Protein AF-A0A6J5AW66-F1 (afdb_monomer)

pLDDT: mean 92.37, std 6.65, range [55.44, 98.06]

Organism: NCBI:txid1287735

Secondary structure (DSSP, 8-state):
--HHHHHHHHHHHHHHHHHHHHHHHHHHHH-TTSSSTTS--HHHHHHHHHHHHHHHTT-SSPPPPP--BTTB--

Foldseek 3Di:
DDPCVVCVVVVVVVVVCVVVVVVVVVVCVVCLCDDDQNHDLVVLVVLVVQQVVCVVVVHPDRDDHFDDDPNGTD

Structure (mmCIF, N/CA/C/O backbone):
data_AF-A0A6J5AW66-F1
#
_entry.id   AF-A0A6J5AW66-F1
#
loop_
_atom_site.group_PDB
_atom_site.id
_atom_site.type_symbol
_atom_site.label_atom_id
_atom_site.label_alt_id
_atom_site.label_comp_id
_atom_site.label_asym_id
_atom_site.label_entity_id
_atom_site.label_seq_id
_atom_site.pdbx_PDB_ins_code
_atom_site.Cartn_x
_atom_site.Cartn_y
_atom_site.Cartn_z
_atom_site.occupancy
_atom_site.B_iso_or_equiv
_atom_site.auth_seq_id
_atom_site.auth_comp_id
_atom_site.auth_asym_id
_atom_site.auth_atom_id
_atom_site.pdbx_PDB_model_num
ATOM 1 N N . MET A 1 1 ? 28.843 -7.188 -37.134 1.00 55.44 1 MET A N 1
ATOM 2 C CA . MET A 1 1 ? 28.002 -7.364 -35.942 1.00 55.44 1 MET A CA 1
ATOM 3 C C . MET A 1 1 ? 28.899 -7.503 -34.729 1.00 55.44 1 MET A C 1
ATOM 5 O O . MET A 1 1 ? 29.432 -8.583 -34.484 1.00 55.44 1 MET A O 1
ATOM 9 N N . GLY A 1 2 ? 29.170 -6.395 -34.047 1.00 76.69 2 GLY A N 1
ATOM 10 C CA . GLY A 1 2 ? 29.958 -6.395 -32.813 1.00 76.69 2 GLY A CA 1
ATOM 11 C C . GLY A 1 2 ? 29.141 -6.884 -31.615 1.00 76.69 2 GLY A C 1
ATOM 12 O O . GLY A 1 2 ? 27.916 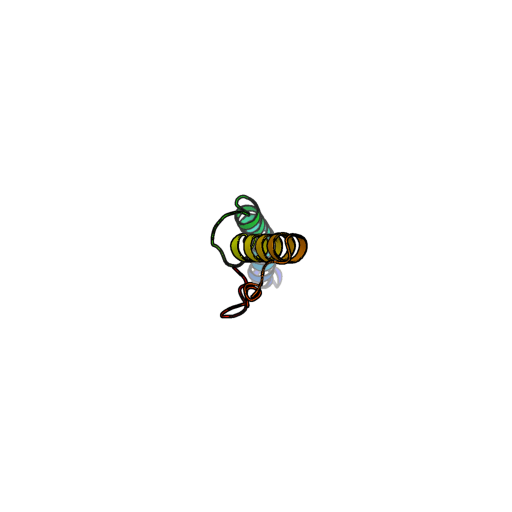-6.810 -31.613 1.00 76.69 2 GLY A O 1
ATOM 13 N N . THR A 1 3 ? 29.814 -7.333 -30.557 1.00 75.50 3 THR A N 1
ATOM 14 C CA . THR A 1 3 ? 29.212 -7.688 -29.255 1.00 75.50 3 THR A CA 1
ATOM 15 C C . THR A 1 3 ? 28.331 -6.575 -28.679 1.00 75.50 3 THR A C 1
ATOM 17 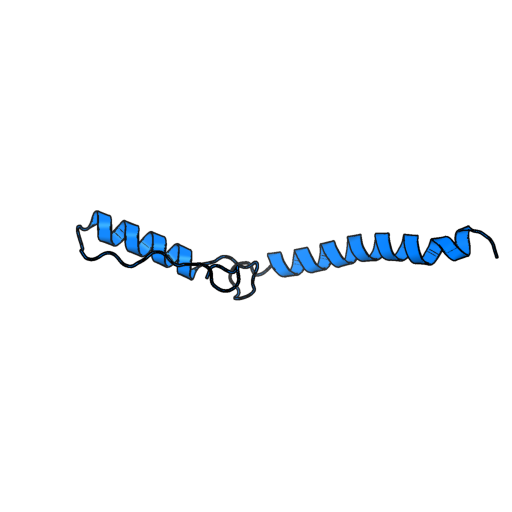O O . THR A 1 3 ? 27.352 -6.861 -27.999 1.00 75.50 3 THR A O 1
ATOM 20 N N . LEU A 1 4 ? 28.640 -5.312 -28.989 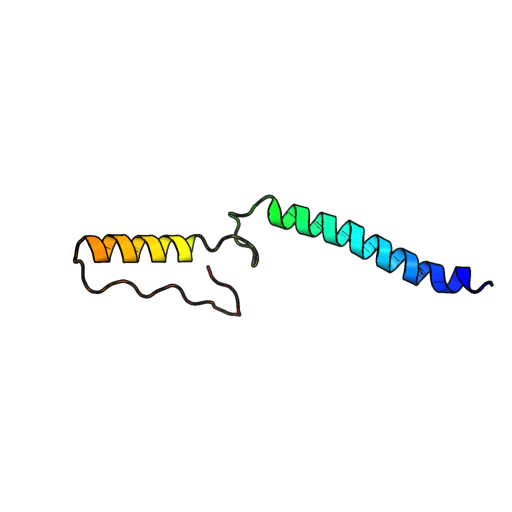1.00 74.81 4 LEU A N 1
ATOM 21 C CA . LEU A 1 4 ? 27.865 -4.149 -28.557 1.00 74.81 4 LEU A CA 1
ATOM 22 C C . LEU A 1 4 ? 26.431 -4.158 -29.109 1.00 74.81 4 LEU A C 1
ATOM 24 O O . LEU A 1 4 ? 25.507 -3.787 -28.398 1.00 74.81 4 LEU A O 1
ATOM 28 N N . GLU A 1 5 ? 26.231 -4.631 -30.341 1.00 80.25 5 GLU A N 1
ATOM 29 C CA . GLU A 1 5 ? 24.913 -4.679 -30.989 1.00 80.25 5 GLU A CA 1
ATOM 30 C C . GLU A 1 5 ? 24.001 -5.728 -30.334 1.00 80.25 5 GLU A C 1
ATOM 32 O O . GLU A 1 5 ? 22.800 -5.508 -30.208 1.00 80.25 5 GLU A O 1
ATOM 37 N N . TYR A 1 6 ? 24.576 -6.834 -29.849 1.00 86.25 6 TYR A N 1
ATOM 38 C CA . TYR A 1 6 ? 23.846 -7.871 -29.112 1.00 86.25 6 TYR A CA 1
ATOM 39 C C . TYR A 1 6 ? 23.610 -7.518 -27.638 1.00 86.25 6 TYR A C 1
ATOM 41 O O . TYR A 1 6 ? 22.631 -7.974 -27.055 1.00 86.25 6 TYR A O 1
ATOM 49 N N . LEU A 1 7 ? 24.483 -6.709 -27.028 1.00 92.75 7 LEU A N 1
ATOM 50 C CA . LEU A 1 7 ? 24.326 -6.249 -25.643 1.00 92.75 7 LEU A CA 1
ATOM 51 C C . LEU A 1 7 ? 23.419 -5.021 -25.519 1.00 92.75 7 LEU A C 1
ATOM 53 O O . LEU A 1 7 ? 22.857 -4.793 -24.449 1.00 92.75 7 LEU A O 1
ATOM 57 N N . MET A 1 8 ? 23.249 -4.254 -26.600 1.00 92.62 8 MET A N 1
ATOM 58 C CA . MET A 1 8 ? 22.424 -3.046 -26.621 1.00 92.62 8 MET A CA 1
ATOM 59 C C . MET A 1 8 ? 20.996 -3.303 -26.103 1.00 92.62 8 MET A C 1
ATOM 61 O O . MET A 1 8 ? 20.594 -2.585 -25.188 1.00 92.62 8 MET A O 1
ATOM 65 N N . PRO A 1 9 ? 20.245 -4.329 -26.570 1.00 92.75 9 PRO A N 1
ATOM 66 C CA . PRO A 1 9 ? 18.880 -4.553 -26.099 1.00 92.75 9 PRO A CA 1
ATOM 67 C C . PRO A 1 9 ? 18.825 -4.788 -24.590 1.00 92.75 9 PRO A C 1
ATOM 69 O O . PRO A 1 9 ? 17.997 -4.196 -23.917 1.00 92.75 9 PRO A O 1
ATOM 72 N N . VAL A 1 10 ? 19.760 -5.575 -24.046 1.00 94.69 10 VAL A N 1
ATOM 73 C CA . VAL A 1 10 ? 19.836 -5.854 -22.604 1.00 94.69 10 VAL A CA 1
ATOM 74 C C . VAL A 1 10 ? 20.129 -4.578 -21.817 1.00 94.69 10 VAL A C 1
ATOM 76 O O . VAL A 1 10 ? 19.442 -4.284 -20.842 1.00 94.69 10 VAL A O 1
ATOM 79 N N . ALA A 1 11 ? 21.125 -3.802 -22.251 1.00 94.00 11 ALA A N 1
ATOM 80 C CA . ALA A 1 11 ? 21.497 -2.558 -21.585 1.00 94.00 11 ALA A CA 1
ATOM 81 C C . ALA A 1 11 ? 20.341 -1.544 -21.590 1.00 94.00 11 ALA A C 1
ATOM 83 O O . ALA A 1 11 ? 20.032 -0.961 -20.551 1.00 94.00 11 ALA A O 1
ATOM 84 N N . VAL A 1 12 ? 19.661 -1.375 -22.728 1.00 95.38 12 VAL A N 1
ATOM 85 C CA . VAL A 1 12 ? 18.500 -0.480 -22.829 1.00 95.38 12 VAL A CA 1
ATOM 86 C C . VAL A 1 12 ? 17.317 -0.998 -22.023 1.00 95.38 12 VAL A C 1
ATOM 88 O O . VAL A 1 12 ? 16.666 -0.189 -21.374 1.00 95.38 12 VAL A O 1
ATOM 91 N N . THR A 1 13 ? 17.062 -2.308 -21.974 1.00 96.00 13 THR A N 1
ATOM 92 C CA . THR A 1 13 ? 16.012 -2.871 -21.111 1.00 96.00 13 THR A CA 1
ATOM 93 C C . THR A 1 13 ? 16.266 -2.567 -19.637 1.00 96.00 13 THR A C 1
ATOM 95 O O . THR A 1 13 ? 15.337 -2.159 -18.950 1.00 96.00 13 THR A O 1
ATOM 98 N N . ILE A 1 14 ? 17.503 -2.705 -19.149 1.00 96.88 14 ILE A N 1
ATOM 99 C CA . ILE A 1 14 ? 17.840 -2.405 -17.745 1.00 96.88 14 ILE A CA 1
ATOM 100 C C . ILE A 1 14 ? 17.611 -0.921 -17.434 1.00 96.88 14 ILE A C 1
ATOM 102 O O . ILE A 1 14 ? 16.995 -0.582 -16.421 1.00 96.88 14 ILE A O 1
ATOM 106 N N . ILE A 1 15 ? 18.086 -0.037 -18.315 1.00 97.00 15 ILE A N 1
ATOM 107 C CA . ILE A 1 15 ? 17.930 1.411 -18.147 1.00 97.00 15 ILE A CA 1
ATOM 108 C C . ILE A 1 15 ? 16.443 1.784 -18.196 1.00 97.00 15 ILE A C 1
ATOM 110 O O . ILE A 1 15 ? 15.951 2.436 -17.280 1.00 97.00 15 ILE A O 1
ATOM 114 N N . ALA A 1 16 ? 15.711 1.323 -19.212 1.00 97.19 16 ALA A N 1
ATOM 115 C CA . ALA A 1 16 ? 14.287 1.599 -19.371 1.00 97.19 16 ALA A CA 1
ATOM 116 C C . ALA A 1 16 ? 13.464 1.080 -18.185 1.00 97.19 16 ALA A C 1
ATOM 118 O O . ALA A 1 16 ? 12.637 1.818 -17.666 1.00 97.19 16 ALA A O 1
ATOM 119 N N . TYR A 1 17 ? 13.726 -0.144 -17.715 1.00 96.81 17 TYR A N 1
ATOM 120 C CA . TYR A 1 17 ? 13.073 -0.696 -16.527 1.00 96.81 17 TYR A CA 1
ATOM 121 C C . TYR A 1 17 ? 13.305 0.182 -15.296 1.00 96.81 17 TYR A C 1
ATOM 123 O O . TYR A 1 17 ? 12.372 0.451 -14.552 1.00 96.81 17 TYR A O 1
ATOM 131 N N . THR A 1 18 ? 14.533 0.667 -15.099 1.00 96.44 18 THR A N 1
ATOM 132 C CA . THR A 1 18 ? 14.855 1.524 -13.952 1.00 96.44 18 THR A CA 1
ATOM 133 C C . THR A 1 18 ? 14.087 2.843 -14.005 1.00 96.44 18 THR A C 1
ATOM 135 O O . THR A 1 18 ? 13.518 3.251 -12.999 1.00 96.44 18 THR A O 1
ATOM 138 N N . PHE A 1 19 ? 14.048 3.506 -15.165 1.00 96.94 19 PHE A N 1
ATOM 139 C CA . PHE A 1 19 ? 13.391 4.809 -15.291 1.00 96.94 19 PHE A CA 1
ATOM 140 C C . PHE A 1 19 ? 11.864 4.708 -15.313 1.00 96.94 19 PHE A C 1
ATOM 142 O O . PHE A 1 19 ? 11.219 5.447 -14.583 1.00 96.94 19 PHE A O 1
ATOM 149 N N . PHE A 1 20 ? 11.285 3.782 -16.081 1.00 95.94 20 PHE A N 1
ATOM 150 C CA . PHE A 1 20 ? 9.830 3.595 -16.098 1.00 95.94 20 PHE A CA 1
ATOM 151 C C . PHE A 1 20 ? 9.305 2.963 -14.811 1.00 95.94 20 PHE A C 1
ATOM 153 O O . PHE A 1 20 ? 8.210 3.290 -14.380 1.00 95.94 20 PHE A O 1
ATOM 160 N N . GLY A 1 21 ? 10.081 2.082 -14.176 1.00 93.88 21 GLY A N 1
ATOM 161 C CA . GLY A 1 21 ? 9.728 1.550 -12.863 1.00 93.88 21 GLY A CA 1
ATOM 162 C C . GLY A 1 21 ? 9.721 2.642 -11.796 1.00 93.88 21 GLY A C 1
ATOM 163 O O . GLY A 1 21 ? 8.822 2.670 -10.968 1.00 93.88 21 GLY A O 1
ATOM 164 N N . LEU A 1 22 ? 10.687 3.568 -11.833 1.00 95.62 22 LEU A N 1
ATOM 165 C CA . LEU A 1 22 ? 10.700 4.719 -10.929 1.00 95.62 22 LEU A CA 1
ATOM 166 C C . LEU A 1 22 ? 9.519 5.671 -11.178 1.00 95.62 22 LEU A C 1
ATOM 168 O O . LEU A 1 22 ? 8.968 6.185 -10.214 1.00 95.62 22 LEU A O 1
ATOM 172 N N . ASP A 1 23 ? 9.151 5.890 -12.441 1.00 94.50 23 ASP A N 1
ATOM 173 C CA . ASP A 1 23 ? 7.998 6.708 -12.849 1.00 94.50 23 ASP A CA 1
ATOM 174 C C . ASP A 1 23 ? 6.684 6.113 -12.317 1.00 94.50 23 ASP A C 1
ATOM 176 O O . ASP A 1 23 ? 5.971 6.769 -11.569 1.00 94.50 23 ASP A O 1
ATOM 180 N N . ALA A 1 24 ? 6.446 4.821 -12.570 1.00 90.31 24 ALA A N 1
ATOM 181 C CA . ALA A 1 24 ? 5.257 4.113 -12.090 1.00 90.31 24 ALA A CA 1
ATOM 182 C C . ALA A 1 24 ? 5.163 4.066 -10.554 1.00 90.31 24 ALA A C 1
ATOM 184 O O . ALA A 1 24 ? 4.086 4.234 -9.995 1.00 90.31 24 ALA A O 1
ATOM 185 N N . LEU A 1 25 ? 6.293 3.882 -9.857 1.00 89.38 25 LEU A N 1
ATOM 186 C CA . LEU A 1 25 ? 6.330 3.986 -8.393 1.00 89.38 25 LEU A CA 1
ATOM 187 C C . LEU A 1 25 ? 5.998 5.400 -7.906 1.00 89.38 25 LEU A C 1
ATOM 189 O O . LEU A 1 25 ? 5.469 5.556 -6.810 1.00 89.38 25 LEU A O 1
ATOM 193 N N . GLY A 1 26 ? 6.359 6.425 -8.679 1.00 89.88 26 GLY A N 1
ATOM 194 C CA . GLY A 1 26 ? 5.961 7.802 -8.415 1.00 89.88 26 GLY A CA 1
ATOM 195 C C . GLY A 1 26 ? 4.447 7.945 -8.478 1.00 89.88 26 GLY A C 1
ATOM 196 O O . GLY A 1 26 ? 3.861 8.382 -7.493 1.00 89.88 26 GLY A O 1
ATOM 197 N N . ASP A 1 27 ? 3.840 7.496 -9.578 1.00 87.31 27 ASP A N 1
ATOM 198 C CA . ASP A 1 27 ? 2.390 7.545 -9.798 1.00 87.31 27 ASP A CA 1
ATOM 199 C C . ASP A 1 27 ? 1.607 6.847 -8.667 1.00 87.31 27 ASP A C 1
ATOM 201 O O . ASP A 1 27 ? 0.663 7.427 -8.134 1.00 87.31 27 ASP A O 1
ATOM 205 N N . GLU A 1 28 ? 2.033 5.650 -8.235 1.00 86.50 28 GLU A N 1
ATOM 206 C CA . GLU A 1 28 ? 1.411 4.935 -7.102 1.00 86.50 28 GLU A CA 1
ATOM 207 C C . GLU A 1 28 ? 1.479 5.739 -5.786 1.00 86.50 28 GLU A C 1
ATOM 209 O O . GLU A 1 28 ? 0.571 5.684 -4.963 1.00 86.50 28 GLU A O 1
ATOM 214 N N . LEU A 1 29 ? 2.548 6.511 -5.560 1.00 87.81 29 LEU A N 1
ATOM 215 C CA . LEU A 1 29 ? 2.720 7.299 -4.333 1.00 87.81 29 LEU A CA 1
ATOM 216 C C . LEU A 1 29 ? 1.989 8.651 -4.359 1.00 87.81 29 LEU A C 1
ATOM 218 O O . LEU A 1 29 ? 1.923 9.316 -3.318 1.00 87.81 29 LEU A O 1
ATOM 222 N N . GLU A 1 30 ? 1.473 9.088 -5.511 1.00 90.62 30 GLU A N 1
ATOM 223 C CA . GLU A 1 30 ? 0.782 10.375 -5.642 1.00 90.62 30 GLU A CA 1
ATOM 224 C C . GLU A 1 30 ? -0.629 10.370 -5.029 1.00 90.62 30 GLU A C 1
ATOM 226 O O . GLU A 1 30 ? -1.057 11.411 -4.517 1.00 90.62 30 GLU A O 1
ATOM 231 N N . ASP A 1 31 ? -1.325 9.226 -5.007 1.00 89.75 31 ASP A N 1
ATOM 232 C CA . ASP A 1 31 ? -2.666 9.080 -4.412 1.00 89.75 31 ASP A CA 1
ATOM 233 C C . ASP A 1 31 ? -2.713 8.031 -3.281 1.00 89.75 31 ASP A C 1
ATOM 235 O O . ASP A 1 31 ? -3.421 7.032 -3.373 1.00 89.75 31 ASP A O 1
ATOM 239 N N . PRO A 1 32 ? -2.030 8.266 -2.142 1.00 88.06 32 PRO A N 1
ATOM 240 C CA . PRO A 1 32 ? -1.891 7.270 -1.073 1.00 88.06 32 PRO A CA 1
ATOM 241 C C . PRO A 1 32 ? -3.201 6.957 -0.328 1.00 88.06 32 PRO A C 1
ATOM 243 O O . PRO A 1 32 ? -3.209 6.151 0.605 1.00 88.06 32 PRO A O 1
ATOM 246 N N . PHE A 1 33 ? -4.295 7.648 -0.657 1.00 92.88 33 PHE A N 1
ATOM 247 C CA . PHE A 1 33 ? -5.613 7.482 -0.043 1.00 92.88 33 PHE A CA 1
ATOM 248 C C . PHE A 1 33 ? -6.625 6.830 -0.997 1.00 92.88 33 PHE A C 1
ATOM 250 O O . PHE A 1 33 ? -7.831 6.886 -0.727 1.00 92.88 33 PHE A O 1
ATOM 257 N N . GLY A 1 34 ? -6.141 6.245 -2.095 1.00 89.81 34 GLY A N 1
ATOM 258 C CA . GLY A 1 34 ? -6.930 5.486 -3.050 1.00 89.81 34 GLY A CA 1
ATOM 259 C C . GLY A 1 34 ? -7.394 4.121 -2.521 1.00 89.81 34 GLY A C 1
ATOM 260 O O . GLY A 1 34 ? -7.640 3.919 -1.328 1.00 89.81 34 GLY A O 1
ATOM 261 N N . LEU A 1 35 ? -7.605 3.186 -3.450 1.00 89.25 35 LEU A N 1
ATOM 262 C CA . LEU A 1 35 ? -8.089 1.823 -3.182 1.00 89.25 35 LEU A CA 1
ATOM 263 C C . LEU A 1 35 ? -7.206 0.738 -3.824 1.00 89.25 35 LEU A C 1
ATOM 265 O O . LEU A 1 35 ? -7.634 -0.420 -3.927 1.00 89.25 35 LEU A O 1
ATOM 269 N N . GLU A 1 36 ? -6.016 1.110 -4.285 1.00 89.38 36 GLU A N 1
ATOM 270 C CA . GLU A 1 36 ? -5.012 0.203 -4.826 1.00 89.38 36 GLU A CA 1
ATOM 271 C C . GLU A 1 36 ? -4.339 -0.612 -3.711 1.00 89.38 36 GLU A C 1
ATOM 273 O O . GLU A 1 36 ? -4.530 -0.382 -2.517 1.00 89.38 36 GLU A O 1
ATOM 278 N N . GLU A 1 37 ? -3.586 -1.644 -4.091 1.00 89.00 37 GLU A N 1
ATOM 279 C CA . GLU A 1 37 ? -3.019 -2.601 -3.130 1.00 89.00 37 GLU A CA 1
ATOM 280 C C . GLU A 1 37 ? -1.935 -1.985 -2.231 1.00 89.00 37 GLU A C 1
ATOM 282 O O . GLU A 1 37 ? -1.775 -2.424 -1.091 1.00 89.00 37 GLU A O 1
ATOM 287 N N . ASN A 1 38 ? -1.221 -0.972 -2.732 1.00 89.38 38 ASN A N 1
ATOM 288 C CA . ASN A 1 38 ? -0.150 -0.269 -2.020 1.00 89.38 38 ASN A CA 1
ATOM 289 C C . ASN A 1 38 ? -0.627 1.010 -1.308 1.00 89.38 38 ASN A C 1
ATOM 291 O O . ASN A 1 38 ? 0.179 1.672 -0.646 1.00 89.38 38 ASN A O 1
ATOM 295 N N . ASP A 1 39 ? -1.920 1.335 -1.402 1.00 92.75 39 ASP A N 1
ATOM 296 C CA . ASP A 1 39 ? -2.498 2.497 -0.733 1.00 92.75 39 ASP A CA 1
ATOM 297 C C . ASP A 1 39 ? -2.618 2.285 0.777 1.00 92.75 39 ASP A C 1
ATOM 299 O O . ASP A 1 39 ? -2.553 1.170 1.312 1.00 92.75 39 ASP A O 1
ATOM 303 N N . LEU A 1 40 ? -2.801 3.384 1.508 1.00 93.06 40 LEU A N 1
ATOM 304 C CA . LEU A 1 40 ? -2.928 3.319 2.955 1.00 93.06 40 LEU A CA 1
ATOM 305 C C . LEU A 1 40 ? -4.204 2.558 3.354 1.00 93.06 40 LEU A C 1
ATOM 307 O O . LEU A 1 40 ? -5.295 2.886 2.883 1.00 93.06 40 LEU A O 1
ATOM 311 N N . PRO A 1 41 ? -4.120 1.616 4.313 1.00 95.38 41 PRO A N 1
ATOM 312 C CA . PRO A 1 41 ? -5.268 0.844 4.775 1.00 95.38 41 PRO A CA 1
ATOM 313 C C . PRO A 1 41 ? -6.117 1.678 5.746 1.00 95.38 41 PRO A C 1
ATOM 315 O O . PRO A 1 41 ? -6.128 1.465 6.964 1.00 95.38 41 PRO A O 1
ATOM 318 N N . LEU A 1 42 ? -6.785 2.706 5.219 1.00 95.44 42 LEU A N 1
ATOM 319 C CA . LEU A 1 42 ? -7.522 3.690 6.011 1.00 95.44 42 LEU A CA 1
ATOM 320 C C . LEU A 1 42 ? -8.661 3.062 6.819 1.00 95.44 42 LEU A C 1
ATOM 322 O O . LEU A 1 42 ? -8.951 3.536 7.919 1.00 95.44 42 LEU A O 1
ATOM 326 N N . SER A 1 43 ? -9.286 1.992 6.320 1.00 93.81 43 SER A N 1
ATOM 327 C CA . SER A 1 43 ? -10.368 1.317 7.045 1.00 93.81 43 SER A CA 1
ATOM 328 C C . SER A 1 43 ? -9.810 0.514 8.219 1.00 93.81 43 SER A C 1
ATOM 330 O O . SER A 1 43 ? -10.386 0.550 9.310 1.00 93.81 43 SER A O 1
ATOM 332 N N . ALA A 1 44 ? -8.654 -0.132 8.050 1.00 96.31 44 ALA A N 1
ATOM 333 C CA . ALA A 1 44 ? -7.949 -0.804 9.136 1.00 96.31 44 ALA A CA 1
ATOM 334 C C . ALA A 1 44 ? -7.486 0.192 10.203 1.00 96.31 44 ALA A C 1
ATOM 336 O O . ALA A 1 44 ? -7.681 -0.054 11.394 1.00 96.31 44 ALA A O 1
ATOM 337 N N . LEU A 1 45 ? -6.927 1.337 9.799 1.00 96.75 45 LEU A N 1
ATOM 338 C CA . LEU A 1 45 ? -6.535 2.396 10.733 1.00 96.75 45 LEU A CA 1
ATOM 339 C C . LEU A 1 45 ? -7.747 2.955 11.487 1.00 96.75 45 LEU A C 1
ATOM 341 O O . LEU A 1 45 ? -7.693 3.111 12.707 1.00 96.75 45 LEU A O 1
ATOM 345 N N . ALA A 1 46 ? -8.863 3.191 10.793 1.00 96.75 46 ALA A N 1
ATOM 346 C CA . ALA A 1 46 ? -10.107 3.609 11.427 1.00 96.75 46 ALA A CA 1
ATOM 347 C C . ALA A 1 46 ? -10.621 2.557 12.421 1.00 96.75 46 ALA A C 1
ATOM 349 O O . ALA A 1 46 ? -11.057 2.923 13.510 1.00 96.75 46 ALA A O 1
ATOM 350 N N . ARG A 1 47 ? -10.508 1.260 12.097 1.00 97.44 47 ARG A N 1
ATOM 351 C CA . ARG A 1 47 ? -10.847 0.161 13.013 1.00 97.44 47 ARG A CA 1
ATOM 352 C C . ARG A 1 47 ? -9.959 0.154 14.257 1.00 97.44 47 ARG A C 1
ATOM 354 O O . ARG A 1 47 ? -10.466 -0.079 15.349 1.00 97.44 47 ARG A O 1
ATOM 361 N N . VAL A 1 48 ? -8.660 0.423 14.126 1.00 97.44 48 VAL A N 1
ATOM 362 C CA . VAL A 1 48 ? -7.758 0.538 15.287 1.00 97.44 48 VAL A CA 1
ATOM 363 C C . VAL A 1 48 ? -8.190 1.696 16.186 1.00 97.44 48 VAL A C 1
ATOM 365 O O . VAL A 1 48 ? -8.391 1.497 17.381 1.00 97.44 48 VAL A O 1
ATOM 368 N N . ILE A 1 49 ? -8.431 2.874 15.605 1.00 97.62 49 ILE A N 1
ATOM 369 C CA . ILE A 1 49 ? -8.891 4.053 16.353 1.00 97.62 49 ILE A CA 1
ATOM 370 C C . ILE A 1 49 ? -10.244 3.777 17.028 1.00 97.62 49 ILE A C 1
ATOM 372 O O . ILE A 1 49 ? -10.444 4.136 18.185 1.00 97.62 49 ILE A O 1
ATOM 376 N N . GLU A 1 50 ? -11.172 3.122 16.330 1.00 97.75 50 GLU A N 1
ATOM 377 C CA . GLU A 1 50 ? -12.470 2.712 16.875 1.00 97.75 50 GLU A CA 1
ATOM 378 C C . GLU A 1 50 ? -12.301 1.821 18.114 1.00 97.75 50 GL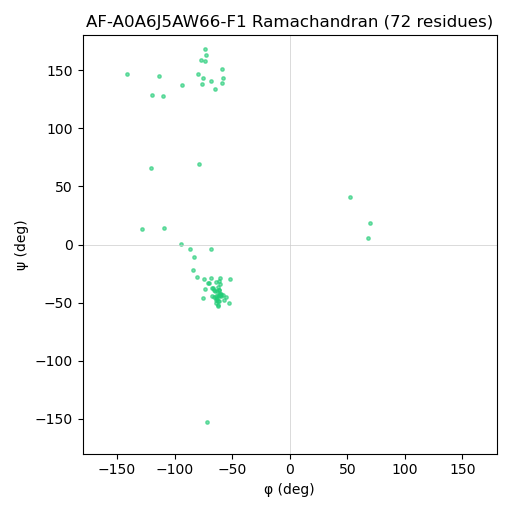U A C 1
ATOM 380 O O . GLU A 1 50 ? -12.932 2.072 19.144 1.00 97.75 50 GLU A O 1
ATOM 385 N N . ILE A 1 51 ? -11.429 0.813 18.039 1.00 97.88 51 ILE A N 1
ATOM 386 C CA . ILE A 1 51 ? -11.139 -0.094 19.154 1.00 97.88 51 ILE A CA 1
ATOM 387 C C . ILE A 1 51 ? -10.551 0.679 20.341 1.00 97.88 51 ILE A C 1
ATOM 389 O O . ILE A 1 51 ? -11.055 0.530 21.456 1.00 97.88 51 ILE A O 1
ATOM 393 N N . ASP A 1 52 ? -9.550 1.532 20.105 1.00 97.94 52 ASP A N 1
ATOM 394 C CA . ASP A 1 52 ? -8.886 2.318 21.154 1.00 97.94 52 ASP A CA 1
ATOM 395 C C . ASP A 1 52 ? -9.871 3.251 21.879 1.00 97.94 52 ASP A C 1
ATOM 397 O O . ASP A 1 52 ? -9.867 3.357 23.111 1.00 97.94 52 ASP A O 1
ATOM 401 N N . LEU A 1 53 ? -10.761 3.906 21.126 1.00 98.06 53 LEU A N 1
ATOM 402 C CA . LEU A 1 53 ? -11.784 4.790 21.688 1.00 98.06 53 LEU A CA 1
ATOM 403 C C . LEU A 1 53 ? -12.824 4.018 22.508 1.00 98.06 53 LEU A C 1
ATOM 405 O O . LEU A 1 53 ? -13.186 4.451 23.605 1.00 98.06 53 LEU A O 1
ATOM 409 N N . LEU A 1 54 ? -13.309 2.880 22.005 1.00 98.06 54 LEU A N 1
ATOM 410 C CA . LEU A 1 54 ? -14.284 2.053 22.721 1.00 98.06 54 LEU A CA 1
ATOM 411 C C . LEU A 1 54 ? -13.687 1.444 23.992 1.00 98.06 54 LEU A C 1
ATOM 413 O O . LEU A 1 54 ? -14.374 1.383 25.017 1.00 98.06 54 LEU A O 1
ATOM 417 N N . ASP A 1 55 ? -12.417 1.042 23.953 1.00 97.50 55 ASP A N 1
ATOM 418 C CA . ASP A 1 55 ? -11.717 0.523 25.123 1.00 97.50 55 ASP A CA 1
ATOM 419 C C . ASP A 1 55 ? -11.539 1.600 26.197 1.00 97.50 55 ASP A C 1
ATOM 421 O O . ASP A 1 55 ? -11.888 1.372 27.359 1.00 97.50 55 ASP A O 1
ATOM 425 N N . GLY A 1 56 ? -11.125 2.810 25.802 1.00 97.31 56 GLY A N 1
ATOM 426 C CA . GLY A 1 56 ? -11.016 3.959 26.706 1.00 97.31 56 GLY A CA 1
ATOM 427 C C . GLY A 1 56 ? -12.344 4.371 27.355 1.00 97.31 56 GLY A C 1
ATOM 428 O O . GLY A 1 56 ? -12.356 4.864 28.484 1.00 97.31 56 GLY A O 1
ATOM 429 N N . LEU A 1 57 ? -13.472 4.131 26.678 1.00 97.88 57 LEU A N 1
ATOM 430 C CA . LEU A 1 57 ? -14.823 4.370 27.202 1.00 97.88 57 LEU A CA 1
ATOM 431 C C . LEU A 1 57 ? -15.388 3.190 28.015 1.00 97.88 57 LEU A C 1
ATOM 433 O O . LEU A 1 57 ? -16.493 3.293 28.551 1.00 97.88 57 LEU A O 1
ATOM 437 N N . GLY A 1 58 ? -14.667 2.069 28.111 1.00 96.81 58 GLY A N 1
ATOM 438 C CA . GLY A 1 58 ? -15.131 0.859 28.794 1.00 96.81 58 GLY A CA 1
ATOM 439 C C . GLY A 1 58 ? -16.278 0.137 28.076 1.00 96.81 58 GLY A C 1
ATOM 440 O O . GLY A 1 58 ? -16.981 -0.666 28.694 1.00 96.81 58 GLY A O 1
ATOM 441 N N . VAL A 1 59 ? -16.489 0.411 26.784 1.00 96.56 59 VAL A N 1
ATOM 442 C CA . VAL A 1 59 ? -17.529 -0.237 25.977 1.00 96.56 59 VAL A CA 1
ATOM 443 C C . VAL 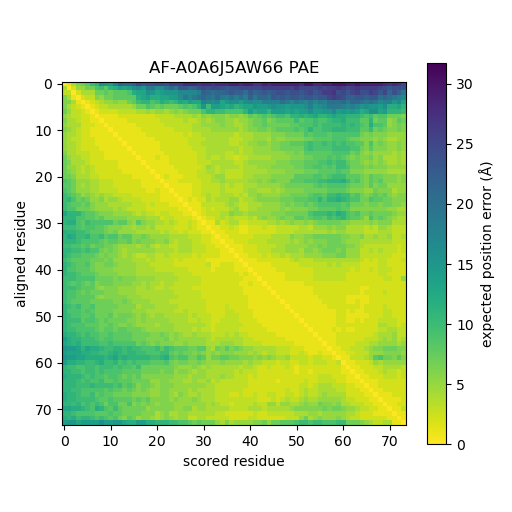A 1 59 ? -17.085 -1.654 25.607 1.00 96.56 59 VAL A C 1
ATOM 445 O O . VAL A 1 59 ? -15.920 -1.916 25.292 1.00 96.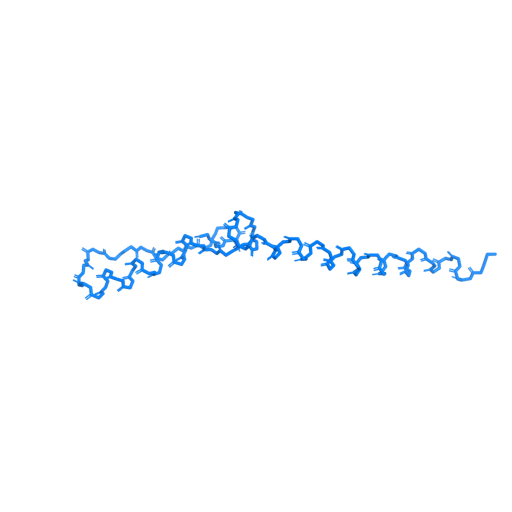56 59 VAL A O 1
ATOM 448 N N . ARG A 1 60 ? -18.027 -2.599 25.683 1.00 94.75 60 ARG A N 1
ATOM 449 C CA . ARG A 1 60 ? -17.823 -4.018 25.371 1.00 94.75 60 ARG A CA 1
ATOM 450 C C . ARG A 1 60 ? -19.051 -4.584 24.639 1.00 94.75 60 ARG A C 1
ATOM 452 O O . ARG A 1 60 ? -20.167 -4.194 24.988 1.00 94.75 60 ARG A O 1
ATOM 459 N N . PRO A 1 61 ? -18.878 -5.538 23.703 1.00 93.12 61 PRO A N 1
ATOM 460 C CA . PRO A 1 61 ? -17.604 -6.080 23.215 1.00 93.12 61 PRO A CA 1
ATOM 461 C C . PRO A 1 61 ? -16.865 -5.089 22.303 1.00 93.12 61 PRO A C 1
ATOM 463 O O . PRO A 1 61 ? -17.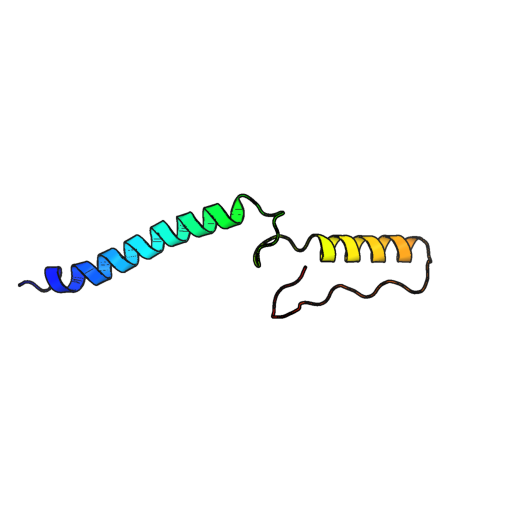479 -4.187 21.740 1.00 93.12 61 PRO A O 1
ATOM 466 N N . LEU A 1 62 ? -15.547 -5.253 22.179 1.00 95.69 62 LEU A N 1
ATOM 467 C CA . LEU A 1 62 ? -14.758 -4.479 21.221 1.00 95.69 62 LEU A CA 1
ATOM 468 C C . LEU A 1 62 ? -14.909 -5.075 19.810 1.00 95.69 62 LEU A C 1
ATOM 470 O O . LEU A 1 62 ? -15.034 -6.298 19.692 1.00 95.69 62 LEU A O 1
ATOM 474 N N . PRO A 1 63 ? -14.881 -4.247 18.752 1.00 94.56 63 PRO A N 1
ATOM 475 C CA . PRO A 1 63 ? -14.779 -4.718 17.376 1.00 94.56 63 PRO A CA 1
ATOM 476 C C . PRO A 1 63 ? -13.503 -5.537 17.155 1.00 94.56 63 PRO A C 1
ATOM 478 O O . PRO A 1 63 ? -12.479 -5.304 17.797 1.00 94.56 63 PRO A O 1
ATOM 481 N N . GLU A 1 64 ? -13.541 -6.478 16.214 1.00 95.38 64 GLU A N 1
ATOM 482 C CA . GLU A 1 64 ? -12.347 -7.245 15.850 1.00 95.38 64 GLU A CA 1
ATOM 483 C C . GLU A 1 64 ? -11.380 -6.400 15.001 1.00 95.38 64 GLU A C 1
ATOM 485 O O . GLU A 1 64 ? -11.835 -5.627 14.149 1.00 95.38 64 GLU A O 1
ATOM 490 N N . PRO A 1 65 ? -10.054 -6.542 15.174 1.00 94.88 65 PRO A N 1
ATOM 491 C CA . PRO A 1 65 ? -9.076 -5.904 14.298 1.00 94.88 65 PRO A CA 1
ATOM 492 C C . PRO A 1 65 ? -9.262 -6.326 12.838 1.00 94.88 65 PRO A C 1
ATOM 494 O O . PRO A 1 65 ? -9.560 -7.490 12.558 1.00 94.88 65 PRO A O 1
ATOM 497 N N . ALA A 1 66 ? -9.050 -5.393 11.907 1.00 95.25 66 ALA A N 1
ATOM 498 C CA . ALA A 1 66 ? -9.049 -5.705 10.482 1.00 95.25 66 ALA A CA 1
ATOM 499 C C . ALA A 1 66 ? -7.970 -6.756 10.166 1.00 95.25 66 ALA A C 1
ATOM 501 O O . ALA A 1 66 ? -6.865 -6.706 10.708 1.00 95.25 66 ALA A O 1
ATOM 502 N N . GLN A 1 67 ? -8.307 -7.714 9.303 1.00 96.06 67 GLN A N 1
ATOM 503 C CA . GLN A 1 67 ? -7.410 -8.785 8.871 1.00 96.06 67 GLN A CA 1
ATOM 504 C C . GLN A 1 67 ? -7.094 -8.617 7.383 1.00 96.06 67 GLN A C 1
ATOM 506 O O . GLN A 1 67 ? -7.979 -8.208 6.627 1.00 96.06 67 GLN A O 1
ATOM 511 N N . PRO A 1 6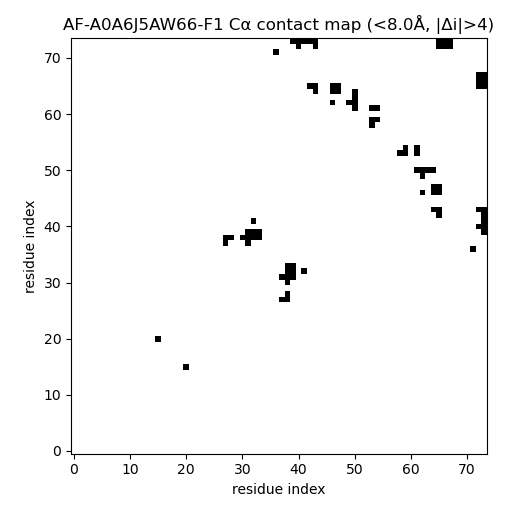8 ? -5.868 -8.943 6.946 1.00 93.44 68 PRO A N 1
ATOM 512 C CA . PRO A 1 68 ? -5.531 -8.914 5.534 1.00 93.44 68 PRO A CA 1
ATOM 513 C C . PRO A 1 68 ? -6.280 -10.014 4.770 1.00 93.44 68 PRO A C 1
ATOM 515 O O . PRO A 1 68 ? -6.414 -11.143 5.250 1.00 93.44 68 PRO A O 1
ATOM 518 N N . VAL A 1 69 ? -6.730 -9.689 3.562 1.00 94.00 69 VAL A N 1
ATOM 519 C CA . VAL A 1 69 ? -7.350 -10.618 2.609 1.00 94.00 69 VAL A CA 1
ATOM 520 C C . VAL A 1 69 ? -6.481 -10.626 1.360 1.00 94.00 69 VAL A C 1
ATOM 522 O O . VAL A 1 69 ? -6.122 -9.565 0.865 1.00 94.00 69 VAL A O 1
ATOM 525 N N . ASP A 1 70 ? -6.095 -11.812 0.889 1.00 92.69 70 ASP A N 1
ATOM 526 C CA . ASP A 1 70 ? -5.211 -11.968 -0.276 1.00 92.69 70 ASP A CA 1
ATOM 527 C C . ASP A 1 70 ? -3.912 -11.142 -0.171 1.00 92.69 70 ASP A C 1
ATOM 529 O O . ASP A 1 70 ? -3.451 -10.543 -1.133 1.00 92.69 70 ASP A O 1
ATOM 533 N N . CYS A 1 71 ? -3.318 -11.115 1.029 1.00 90.31 71 CYS A N 1
ATOM 534 C CA . CYS A 1 71 ? -2.124 -10.331 1.380 1.00 90.31 71 CYS A CA 1
ATOM 535 C C . CYS A 1 71 ? -2.308 -8.801 1.408 1.00 90.31 71 CYS A C 1
ATOM 537 O O . CYS A 1 71 ? -1.331 -8.102 1.669 1.00 90.31 71 CYS A O 1
ATOM 539 N N . VAL A 1 72 ? -3.530 -8.284 1.241 1.00 90.06 72 VAL A N 1
ATOM 540 C CA . VAL A 1 72 ? -3.837 -6.845 1.287 1.00 90.06 72 VAL A CA 1
ATOM 541 C C . VAL A 1 72 ? -4.649 -6.513 2.538 1.00 90.06 72 VAL A C 1
ATOM 543 O O . VAL A 1 72 ? -5.680 -7.131 2.815 1.00 90.06 72 VAL A O 1
ATOM 546 N N . LEU A 1 73 ? -4.192 -5.527 3.311 1.00 92.00 73 LEU A N 1
ATOM 547 C CA . LEU A 1 73 ? -4.940 -4.963 4.437 1.00 92.00 73 LEU A CA 1
ATOM 548 C C . LEU A 1 73 ? -5.724 -3.743 3.946 1.00 92.00 73 LEU A C 1
ATOM 550 O O . LEU A 1 73 ? -5.183 -2.944 3.193 1.00 92.00 73 LEU A O 1
ATOM 554 N N . ARG A 1 74 ? -6.981 -3.594 4.368 1.00 87.00 74 ARG A N 1
ATOM 555 C CA . ARG A 1 74 ? -7.838 -2.461 3.993 1.00 87.00 74 ARG A CA 1
ATOM 556 C C . ARG A 1 74 ? -8.399 -1.769 5.214 1.00 87.00 74 ARG A C 1
ATOM 558 O O . ARG A 1 74 ? -8.901 -2.482 6.110 1.00 87.00 74 ARG A O 1
#

Radius of gyration: 22.55 Å; Cα contacts (8 Å, |Δi|>4): 45; chains: 1; bounding box: 48×22×65 Å

Mean predicted aligned error: 5.71 Å

InterPr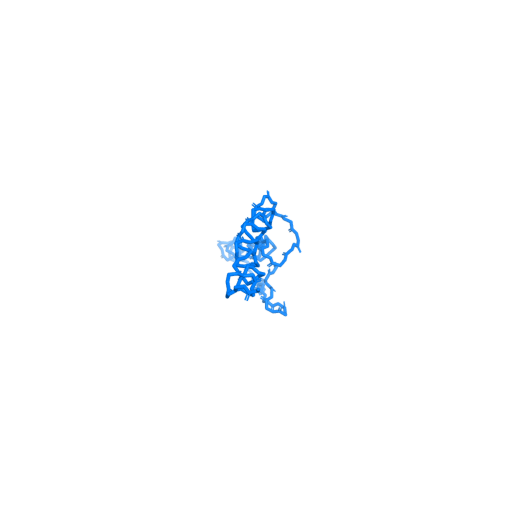o domains:
  IPR044669 Voltage-dependent anion channel-forming protein YneE/VCCN1/2-like [PF25539] (2-54)

Sequence (74 aa):
MGTLEYLMPVAVTIIAYTFFGLDALGDELEDPFGLEENDLPLSALARVIEIDLLDGLGVRPLPEPAQPVDCVLR

Solvent-accessible surface area (backbone atoms only — not comparable to full-atom values): 4434 Å² total; per-residue (Å²): 137,58,73,63,70,72,45,42,62,59,55,49,49,55,51,49,50,55,54,53,50,52,49,53,55,47,60,62,63,71,51,45,79,56,87,57,84,87,27,53,38,59,58,28,51,48,42,51,54,51,37,55,53,35,54,76,69,69,52,77,83,70,73,79,78,67,69,64,56,96,90,36,58,69